Protein AF-A0A1I8B7V1-F1 (afdb_monomer_lite)

Secondary structure (DSSP, 8-state):
-GGG--HHHHHHHHHHHHHHHHHH-HHHHHHTT-TT--HHHHHH-HHHHHHHHHHHHHHHHHHHHHHHHHTTTS-HHHHTTSHHHHHHHHHHHHHHHHHHHHHHHHHHHTTT-PPPTT-------THHHHHHHHHHHHHHHHHHHHHHHHHHHHHHHHHHHHSTT--

Foldseek 3Di:
DLLPDDLVRLLVVLLVVLLVVCVVDVVVCVLQVNPPPDPVVLVVDPSSSVVSSVSSLLVSVVVVVVCVVQVVDDDVVVLCVDPNNVVVVVVSVVVSVVVVVVVSCCVVVVPPDDDPPPDDDPDPPCVVSVVVNVVSVVVVVVVVVVVVVVVVVVVVVVVVVVVVVPD

Structure (mmCIF, N/CA/C/O backbone):
data_AF-A0A1I8B7V1-F1
#
_entry.id   AF-A0A1I8B7V1-F1
#
loop_
_atom_site.group_PDB
_atom_site.id
_atom_site.type_symbol
_atom_site.label_atom_id
_atom_site.label_alt_id
_atom_site.label_comp_id
_atom_site.label_asym_id
_atom_site.label_entity_id
_atom_site.label_seq_id
_atom_site.pdbx_PDB_ins_code
_atom_site.Cartn_x
_atom_site.Cartn_y
_atom_site.Cartn_z
_atom_site.occupancy
_atom_site.B_iso_or_equiv
_atom_site.auth_seq_id
_atom_site.auth_comp_id
_atom_site.auth_asym_id
_atom_site.auth_atom_id
_atom_site.pdbx_PDB_model_num
ATOM 1 N N . MET A 1 1 ? 6.702 2.087 -15.687 1.00 66.00 1 MET A N 1
ATOM 2 C CA . MET A 1 1 ? 5.948 3.214 -15.087 1.00 66.00 1 MET A CA 1
ATOM 3 C C . MET A 1 1 ? 6.008 3.151 -13.566 1.00 66.00 1 MET A C 1
ATOM 5 O O . MET A 1 1 ? 6.362 4.161 -12.989 1.00 66.00 1 MET A O 1
ATOM 9 N N . TRP A 1 2 ? 5.816 1.978 -12.940 1.00 77.88 2 TRP A N 1
ATOM 10 C CA . TRP A 1 2 ? 6.023 1.777 -11.492 1.00 77.88 2 TRP A CA 1
ATOM 11 C C . TRP A 1 2 ? 7.391 2.259 -10.973 1.00 77.88 2 TRP A C 1
ATOM 13 O O . TRP A 1 2 ? 7.484 2.879 -9.923 1.00 77.88 2 TRP A O 1
ATOM 23 N N . GLU A 1 3 ? 8.470 2.034 -11.728 1.00 77.94 3 GLU A N 1
ATOM 24 C CA . GLU A 1 3 ? 9.833 2.461 -11.356 1.00 77.94 3 GLU A CA 1
ATOM 25 C C . GLU A 1 3 ? 9.983 3.975 -11.157 1.00 77.94 3 GLU A C 1
ATOM 27 O O . GLU A 1 3 ? 10.824 4.392 -10.367 1.00 77.94 3 GLU A O 1
ATOM 32 N N . LEU A 1 4 ? 9.143 4.773 -11.822 1.00 81.75 4 LEU A N 1
ATOM 33 C CA . LEU A 1 4 ? 9.160 6.236 -11.749 1.00 81.75 4 LEU A CA 1
ATOM 34 C C . LEU A 1 4 ? 8.253 6.791 -10.643 1.00 81.75 4 LEU A C 1
ATOM 36 O O . LEU A 1 4 ? 8.318 7.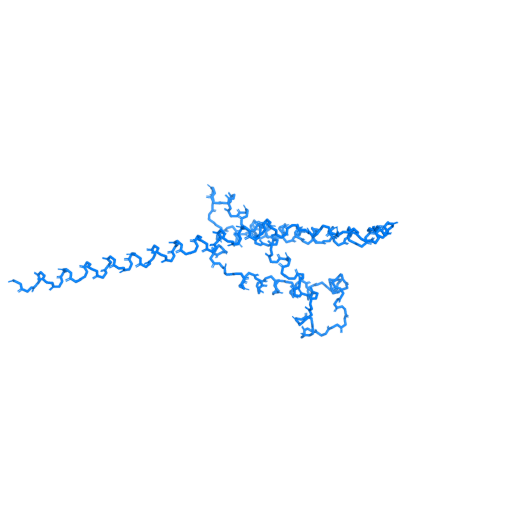985 -10.361 1.00 81.75 4 LEU A O 1
ATOM 40 N N . SER A 1 5 ? 7.406 5.951 -10.043 1.00 85.00 5 SER A N 1
ATOM 41 C CA . SER A 1 5 ? 6.495 6.361 -8.977 1.00 85.00 5 SER A CA 1
ATOM 42 C C . SER A 1 5 ? 7.266 6.687 -7.698 1.00 85.00 5 SER A C 1
ATOM 44 O O . SER A 1 5 ? 8.165 5.952 -7.286 1.00 85.00 5 SER A O 1
ATOM 46 N N . THR A 1 6 ? 6.895 7.798 -7.074 1.00 88.25 6 THR A N 1
ATOM 47 C CA . THR A 1 6 ? 7.399 8.247 -5.774 1.00 88.25 6 THR A CA 1
ATOM 48 C C . THR A 1 6 ? 6.871 7.376 -4.634 1.00 88.25 6 THR A C 1
ATOM 50 O O . THR A 1 6 ? 5.860 6.685 -4.769 1.00 88.25 6 THR A O 1
ATOM 53 N N . GLU A 1 7 ? 7.527 7.443 -3.473 1.00 85.38 7 GLU A N 1
ATOM 54 C CA . GLU A 1 7 ? 7.082 6.744 -2.259 1.00 85.38 7 GLU A CA 1
ATOM 55 C C . GLU A 1 7 ? 5.640 7.088 -1.877 1.00 85.38 7 GLU A C 1
ATOM 57 O O . GLU A 1 7 ? 4.847 6.207 -1.540 1.00 85.38 7 GLU A O 1
ATOM 62 N N . ASN A 1 8 ? 5.300 8.374 -1.969 1.00 88.75 8 ASN A N 1
ATOM 63 C CA . ASN A 1 8 ? 3.973 8.873 -1.639 1.00 88.75 8 ASN A CA 1
ATOM 64 C C . ASN A 1 8 ? 2.926 8.299 -2.595 1.00 88.75 8 ASN A C 1
ATOM 66 O O . ASN A 1 8 ? 1.909 7.790 -2.139 1.00 88.75 8 ASN A O 1
ATOM 70 N N . GLU A 1 9 ? 3.204 8.280 -3.901 1.00 90.06 9 GLU A N 1
ATOM 71 C CA . GLU A 1 9 ? 2.292 7.698 -4.893 1.00 90.06 9 GLU A CA 1
ATOM 72 C C . GLU A 1 9 ? 2.085 6.193 -4.674 1.00 90.06 9 GLU A C 1
ATOM 74 O O . GLU A 1 9 ? 0.962 5.699 -4.782 1.00 90.06 9 GLU A O 1
ATOM 79 N N . ILE A 1 10 ? 3.147 5.457 -4.333 1.00 88.69 10 ILE A N 1
ATOM 80 C CA . ILE A 1 10 ? 3.063 4.020 -4.034 1.00 88.69 10 ILE A CA 1
ATOM 81 C C . ILE A 1 10 ? 2.246 3.787 -2.756 1.00 88.69 10 ILE A C 1
ATOM 83 O O . ILE A 1 10 ? 1.386 2.905 -2.719 1.00 88.69 10 ILE A O 1
ATOM 87 N N . THR A 1 11 ? 2.478 4.594 -1.723 1.00 89.56 11 THR A N 1
ATOM 88 C CA . THR A 1 11 ? 1.763 4.508 -0.445 1.00 89.56 11 THR A CA 1
ATOM 89 C C . THR A 1 11 ? 0.285 4.858 -0.601 1.00 89.56 11 THR A C 1
ATOM 91 O O . THR A 1 11 ? -0.574 4.159 -0.062 1.00 89.56 11 THR A O 1
ATOM 94 N N . ASP A 1 12 ? -0.041 5.892 -1.373 1.00 92.25 12 ASP A N 1
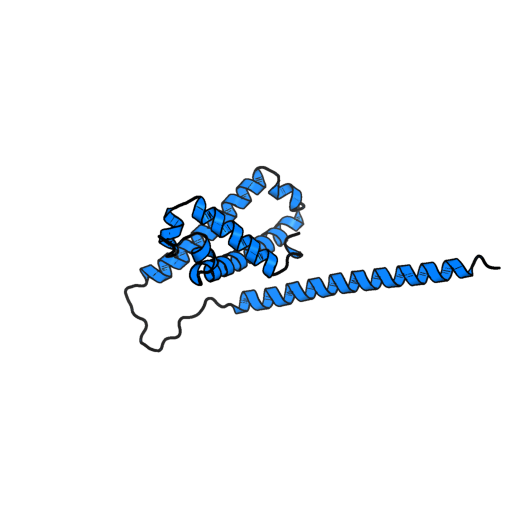ATOM 95 C CA . ASP A 1 12 ? -1.423 6.278 -1.658 1.00 92.25 12 ASP A CA 1
ATOM 96 C C . ASP A 1 12 ? -2.131 5.227 -2.519 1.00 92.25 12 ASP A C 1
ATOM 98 O O . ASP A 1 12 ? -3.283 4.875 -2.255 1.00 92.25 12 ASP A O 1
ATOM 102 N N . CYS A 1 13 ? -1.430 4.640 -3.493 1.00 91.88 13 CYS A N 1
ATOM 103 C CA . CYS A 1 13 ? -1.927 3.496 -4.254 1.00 91.88 13 CYS A CA 1
ATOM 104 C C . CYS A 1 13 ? -2.251 2.309 -3.332 1.00 91.88 13 CYS A C 1
ATOM 106 O O . CYS A 1 13 ? -3.349 1.752 -3.390 1.00 91.88 13 CYS A O 1
ATOM 108 N N . ALA A 1 14 ? -1.337 1.968 -2.421 1.00 91.31 14 ALA A N 1
ATOM 109 C CA . ALA A 1 14 ? -1.532 0.913 -1.435 1.00 91.31 14 ALA A CA 1
ATOM 110 C C . ALA A 1 14 ? -2.734 1.182 -0.517 1.00 91.31 14 ALA A C 1
ATOM 112 O O . ALA A 1 14 ? -3.544 0.280 -0.302 1.00 91.31 14 ALA A O 1
ATOM 113 N N . LYS A 1 15 ? -2.899 2.419 -0.031 1.00 93.56 15 LYS A N 1
ATOM 114 C CA . LYS A 1 15 ? -4.075 2.833 0.753 1.00 93.56 15 LYS A CA 1
ATOM 115 C C . LYS A 1 15 ? -5.368 2.657 -0.037 1.00 93.56 15 LYS A C 1
ATOM 117 O O . LYS A 1 15 ? -6.311 2.069 0.483 1.00 93.56 15 LYS A O 1
ATOM 122 N N . ASN A 1 16 ? -5.404 3.100 -1.293 1.00 93.19 16 ASN A N 1
ATOM 123 C CA . ASN A 1 16 ? -6.585 2.957 -2.146 1.00 93.19 16 ASN A CA 1
ATOM 124 C C . ASN A 1 16 ? -6.958 1.482 -2.348 1.00 93.19 16 ASN A C 1
ATOM 126 O O . ASN A 1 16 ? -8.119 1.109 -2.167 1.00 93.19 16 ASN A O 1
ATOM 130 N N . ILE A 1 17 ? -5.978 0.623 -2.650 1.00 89.81 17 ILE A N 1
ATOM 131 C CA . ILE A 1 17 ? -6.191 -0.826 -2.776 1.00 89.81 17 ILE A CA 1
ATOM 132 C C . ILE A 1 17 ? -6.718 -1.404 -1.460 1.00 89.81 17 ILE A C 1
ATOM 134 O O . ILE A 1 17 ? -7.707 -2.135 -1.464 1.00 89.81 17 ILE A O 1
ATOM 138 N N . MET A 1 18 ? -6.108 -1.045 -0.330 1.00 89.88 18 MET A N 1
ATOM 139 C CA . MET A 1 18 ? -6.525 -1.511 0.991 1.00 89.88 18 MET A CA 1
ATOM 140 C C . MET A 1 18 ? -7.965 -1.091 1.317 1.00 89.88 18 MET A C 1
ATOM 142 O O . MET A 1 18 ? -8.754 -1.907 1.790 1.00 89.88 18 MET A O 1
ATOM 146 N N . SER A 1 19 ? -8.351 0.149 1.007 1.00 92.44 19 SER A N 1
ATOM 147 C CA . SER A 1 19 ? -9.732 0.618 1.154 1.00 92.44 19 SER A CA 1
ATOM 148 C C . SER A 1 19 ? -10.708 -0.180 0.285 1.00 92.44 19 SER A C 1
ATOM 150 O O . SER A 1 19 ? -11.789 -0.539 0.751 1.00 92.44 19 SER A O 1
ATOM 152 N N . HIS A 1 20 ? -10.341 -0.507 -0.958 1.00 90.31 20 HIS A N 1
ATOM 153 C CA . HIS A 1 20 ? -11.159 -1.366 -1.819 1.00 90.31 20 HIS A CA 1
ATOM 154 C C . HIS A 1 20 ? -11.261 -2.805 -1.293 1.00 90.31 20 HIS A C 1
ATOM 156 O O . HIS A 1 20 ? -12.341 -3.398 -1.339 1.00 90.31 20 HIS A O 1
ATOM 162 N N . LEU A 1 21 ? -10.178 -3.364 -0.749 1.00 86.69 21 LEU A N 1
ATOM 163 C CA . LEU A 1 21 ? -10.174 -4.694 -0.132 1.00 86.69 21 LEU A CA 1
ATOM 164 C C . LEU A 1 21 ? -11.086 -4.752 1.097 1.00 86.69 21 LEU A C 1
ATOM 166 O O . LEU A 1 21 ? -11.856 -5.698 1.238 1.00 86.69 21 LEU A O 1
ATOM 170 N N . LEU A 1 22 ? -11.055 -3.721 1.944 1.00 88.56 22 LEU A N 1
ATOM 171 C CA . LEU A 1 22 ? -11.961 -3.613 3.087 1.00 88.56 22 LEU A CA 1
ATOM 172 C C . LEU A 1 22 ? -13.417 -3.581 2.613 1.00 88.56 22 LEU A C 1
ATOM 174 O O . LEU A 1 22 ? -14.216 -4.423 3.012 1.00 88.56 22 LEU A O 1
ATOM 178 N N . ARG A 1 23 ? -13.749 -2.683 1.678 1.00 89.62 23 ARG A N 1
ATOM 179 C CA . ARG A 1 23 ? -15.123 -2.536 1.167 1.00 89.62 23 ARG A CA 1
ATOM 180 C C . ARG A 1 23 ? -15.649 -3.768 0.429 1.00 89.62 23 ARG A C 1
ATOM 182 O O . ARG A 1 23 ? -16.854 -3.992 0.421 1.00 89.62 23 ARG A O 1
ATOM 189 N N . SER A 1 24 ? -14.773 -4.549 -0.201 1.00 86.19 24 SER A N 1
ATOM 190 C CA . SER A 1 24 ? -15.167 -5.774 -0.912 1.00 86.19 24 SER A CA 1
ATOM 191 C C . SER A 1 24 ? -15.320 -6.990 0.004 1.00 86.19 24 SER A C 1
ATOM 193 O O . SER A 1 24 ? -15.997 -7.943 -0.376 1.00 86.19 24 SER A O 1
ATOM 195 N N . ASN A 1 25 ? -14.740 -6.970 1.209 1.00 85.56 25 ASN A N 1
ATOM 196 C CA . ASN A 1 25 ? -14.846 -8.066 2.164 1.00 85.56 25 ASN A CA 1
ATOM 197 C C . ASN A 1 25 ? -14.988 -7.559 3.608 1.00 85.56 25 ASN A C 1
ATOM 199 O O . ASN A 1 25 ? -14.006 -7.224 4.271 1.00 85.56 25 ASN A O 1
ATOM 203 N N . ALA A 1 26 ? -16.216 -7.622 4.134 1.00 87.12 26 ALA A N 1
ATOM 204 C CA . ALA A 1 26 ? -16.548 -7.196 5.493 1.00 87.12 26 ALA A CA 1
ATOM 205 C C . ALA A 1 26 ? -15.701 -7.877 6.592 1.00 87.12 26 ALA A C 1
ATOM 207 O O . ALA A 1 26 ? -15.425 -7.265 7.623 1.00 87.12 26 ALA A O 1
ATOM 208 N N . GLN A 1 27 ? -15.231 -9.112 6.376 1.00 86.56 27 GLN A N 1
ATOM 209 C CA . GLN A 1 27 ? -14.394 -9.827 7.350 1.00 86.56 27 GLN A CA 1
ATOM 210 C C . GLN A 1 27 ? -13.020 -9.167 7.540 1.00 86.56 27 GLN A C 1
ATOM 212 O O . GLN A 1 27 ? -12.414 -9.288 8.605 1.00 86.56 27 GLN A O 1
ATOM 217 N N . MET A 1 28 ? -12.535 -8.423 6.541 1.00 84.38 28 MET A N 1
ATOM 218 C CA . MET A 1 28 ? -11.249 -7.727 6.625 1.00 84.38 28 MET A CA 1
ATOM 219 C C . MET A 1 28 ? -11.280 -6.609 7.673 1.00 84.38 28 MET A C 1
ATOM 221 O O . MET A 1 28 ? -10.271 -6.378 8.335 1.00 84.38 28 MET A O 1
ATOM 225 N N . TYR A 1 29 ? -12.433 -5.967 7.899 1.00 90.19 29 TYR A N 1
ATOM 226 C CA . TYR A 1 29 ? -12.569 -4.976 8.973 1.00 90.19 29 TYR A CA 1
ATOM 227 C C . TYR A 1 29 ? -12.319 -5.598 10.347 1.00 90.19 29 TYR A C 1
ATOM 229 O O . TYR A 1 29 ? -11.638 -4.999 11.170 1.00 90.19 29 TYR A O 1
ATOM 237 N N . GLN A 1 30 ? -12.821 -6.812 10.589 1.00 88.50 30 GLN A N 1
ATOM 238 C CA . GLN A 1 30 ? -12.570 -7.524 11.841 1.00 88.50 30 GLN A CA 1
ATOM 239 C C . GLN A 1 30 ? -11.092 -7.900 11.980 1.00 88.50 30 GLN A C 1
ATOM 241 O O . GLN A 1 30 ? -10.503 -7.719 13.040 1.00 88.50 30 GLN A O 1
ATOM 246 N N . PHE A 1 31 ? -10.482 -8.388 10.901 1.00 82.81 31 PHE A N 1
ATOM 247 C CA . PHE A 1 31 ? -9.089 -8.831 10.906 1.00 82.81 31 PHE A CA 1
ATOM 248 C C . PHE A 1 31 ? -8.102 -7.706 11.256 1.00 82.81 31 PHE A C 1
ATOM 250 O O . PHE A 1 31 ? -7.130 -7.926 11.979 1.00 82.81 31 PHE A O 1
ATOM 257 N N . PHE A 1 32 ? -8.367 -6.490 10.774 1.00 85.31 32 PHE A N 1
ATOM 258 C CA . PHE A 1 32 ? -7.536 -5.317 11.054 1.00 85.31 32 PHE A CA 1
ATOM 259 C C . PHE A 1 32 ? -7.980 -4.508 12.275 1.00 85.31 32 PHE A C 1
ATOM 261 O O . PHE A 1 32 ? -7.414 -3.442 12.500 1.00 85.31 32 PHE A O 1
ATOM 268 N N . ASP A 1 33 ? -8.949 -4.998 13.054 1.00 87.38 33 ASP A N 1
ATOM 269 C CA . ASP A 1 33 ? -9.500 -4.287 14.215 1.00 87.38 33 ASP A CA 1
ATOM 270 C C . ASP A 1 33 ? -10.046 -2.888 13.853 1.00 87.38 33 ASP A C 1
ATOM 272 O O . ASP A 1 33 ? -9.770 -1.874 14.488 1.00 87.38 33 ASP A O 1
ATOM 276 N N . LEU A 1 34 ? -10.790 -2.829 12.745 1.00 93.19 34 LEU A N 1
ATOM 277 C CA . LEU A 1 34 ? -11.410 -1.619 12.189 1.00 93.19 34 LEU A CA 1
ATOM 278 C C . LEU A 1 34 ? -12.945 -1.668 12.254 1.00 93.19 34 LEU A C 1
ATOM 280 O O . LEU A 1 34 ? -13.623 -0.823 11.667 1.00 93.19 34 LEU A O 1
ATOM 284 N N . LEU A 1 35 ? -13.512 -2.684 12.910 1.00 94.75 35 LEU A N 1
ATOM 285 C CA . LEU A 1 35 ? -14.956 -2.890 12.967 1.00 94.75 35 LEU A CA 1
ATOM 286 C C . LEU A 1 35 ? -15.639 -1.738 13.724 1.00 94.75 35 LEU A C 1
ATOM 288 O O . LEU A 1 35 ? -15.232 -1.378 14.824 1.00 94.75 35 LEU A O 1
ATOM 292 N N . GLY A 1 36 ? -16.703 -1.177 13.144 1.00 94.12 36 GLY A N 1
ATOM 293 C CA . GLY A 1 36 ? -17.485 -0.097 13.759 1.00 94.12 36 GLY A CA 1
ATOM 294 C C . GLY A 1 36 ? -16.901 1.309 13.588 1.00 94.12 36 GLY A C 1
ATOM 295 O O . GLY A 1 36 ? -17.558 2.278 13.962 1.00 94.12 36 GLY A O 1
ATOM 296 N N . LEU A 1 37 ? -15.713 1.444 12.991 1.00 95.75 37 LEU A N 1
ATOM 297 C CA . LEU A 1 37 ? -15.163 2.745 12.613 1.00 95.75 37 LEU A CA 1
ATOM 298 C C . LEU A 1 37 ? -15.826 3.263 11.331 1.00 95.75 37 LEU A C 1
ATOM 300 O O . LEU A 1 37 ? -16.142 2.493 10.424 1.00 95.75 37 LEU A O 1
ATOM 304 N N . SER A 1 38 ? -16.009 4.582 11.237 1.00 96.12 38 SER A N 1
ATOM 305 C CA . SER A 1 38 ? -16.453 5.208 9.989 1.00 96.12 38 SER A CA 1
ATOM 306 C C . SER A 1 38 ? -15.328 5.207 8.947 1.00 96.12 38 SER A C 1
ATOM 308 O O . SER A 1 38 ? -14.150 5.201 9.305 1.00 96.12 38 SER A O 1
ATOM 310 N N . ASP A 1 39 ? -15.662 5.300 7.656 1.00 93.44 39 ASP A N 1
ATOM 311 C CA . ASP A 1 39 ? -14.666 5.410 6.575 1.00 93.44 39 ASP A CA 1
ATOM 312 C C . ASP A 1 39 ? -13.640 6.528 6.836 1.00 93.44 39 ASP A C 1
ATOM 314 O O . ASP A 1 39 ? -12.445 6.354 6.596 1.00 93.44 39 ASP A O 1
ATOM 318 N N . ARG A 1 40 ? -14.090 7.667 7.381 1.00 95.69 40 ARG A N 1
ATOM 319 C CA . ARG A 1 40 ? -13.206 8.785 7.731 1.00 95.69 40 ARG A CA 1
ATOM 320 C C . ARG A 1 40 ? -12.243 8.409 8.856 1.00 95.69 40 ARG A C 1
ATOM 322 O O . ARG A 1 40 ? -11.055 8.703 8.760 1.00 95.69 40 ARG A O 1
ATOM 329 N N . ASP A 1 41 ? -12.744 7.765 9.906 1.00 97.12 41 ASP A N 1
ATOM 330 C CA . ASP A 1 41 ? -11.933 7.405 11.073 1.00 97.12 41 ASP A CA 1
ATOM 331 C C . ASP A 1 41 ? -10.946 6.278 10.742 1.00 97.12 41 ASP A C 1
ATOM 333 O O . ASP A 1 41 ? -9.823 6.273 11.243 1.00 97.12 41 ASP A O 1
ATOM 337 N N . ILE A 1 42 ? -11.308 5.373 9.827 1.00 95.44 42 ILE A N 1
ATOM 338 C CA . ILE A 1 42 ? -10.410 4.333 9.311 1.00 95.44 42 ILE A CA 1
ATOM 339 C C . ILE A 1 42 ? -9.200 4.955 8.616 1.00 95.44 42 ILE A C 1
ATOM 341 O O . ILE A 1 42 ? -8.072 4.578 8.932 1.00 95.44 42 ILE A O 1
ATOM 345 N N . LEU A 1 43 ? -9.409 5.927 7.720 1.00 93.00 43 LEU A N 1
ATOM 346 C CA . LEU A 1 43 ? -8.321 6.600 6.996 1.00 93.00 43 LEU A CA 1
ATOM 347 C C . LEU A 1 43 ? -7.355 7.339 7.936 1.00 93.00 43 LEU A C 1
ATOM 349 O O . LEU A 1 43 ? -6.159 7.439 7.654 1.00 93.00 43 LEU A O 1
ATOM 353 N N . LEU A 1 44 ? -7.863 7.829 9.068 1.00 94.56 44 LEU A N 1
ATOM 354 C CA . LEU A 1 44 ? -7.068 8.489 10.103 1.00 94.56 44 LEU A CA 1
ATOM 355 C C . LEU A 1 44 ? -6.445 7.503 11.102 1.00 94.56 44 LEU A C 1
ATOM 357 O O . LEU A 1 44 ? -5.545 7.878 11.853 1.00 94.56 44 LEU A O 1
ATOM 361 N N . SER A 1 45 ? -6.886 6.243 11.118 1.00 94.75 45 SER A N 1
ATOM 362 C CA . SER A 1 45 ? -6.415 5.263 12.093 1.00 94.75 45 SER A CA 1
ATOM 363 C C . SER A 1 45 ? -4.942 4.905 11.870 1.00 94.75 45 SER A C 1
ATOM 365 O O . SER A 1 45 ? -4.466 4.710 10.745 1.00 94.75 45 SER A O 1
ATOM 367 N N . SER A 1 46 ? -4.194 4.783 12.967 1.00 90.62 46 SER A N 1
ATOM 368 C CA . SER A 1 46 ? -2.788 4.369 12.923 1.00 90.62 46 SER A CA 1
ATOM 369 C C . SER A 1 46 ? -2.639 2.935 12.410 1.00 90.62 46 SER A C 1
ATOM 371 O O . SER A 1 46 ? -1.700 2.642 11.670 1.00 90.62 46 SER A O 1
ATOM 373 N N . THR A 1 47 ? -3.589 2.055 12.740 1.00 87.69 47 THR A N 1
ATOM 374 C CA . THR A 1 47 ? -3.616 0.669 12.266 1.00 87.69 47 THR A CA 1
ATOM 375 C C . THR A 1 47 ? -3.743 0.602 10.749 1.00 87.69 47 THR A C 1
ATOM 377 O O . THR A 1 47 ? -2.894 -0.021 10.113 1.00 87.69 47 THR A O 1
ATOM 380 N N . PHE A 1 48 ? -4.724 1.284 10.150 1.00 91.94 48 PHE A N 1
ATOM 381 C CA . PHE A 1 48 ? -4.887 1.297 8.694 1.00 91.94 48 PHE A CA 1
ATOM 382 C C . PHE A 1 48 ? -3.663 1.882 7.987 1.00 91.94 48 PHE A C 1
ATOM 384 O O . PHE A 1 48 ? -3.167 1.290 7.027 1.00 91.94 48 PHE A O 1
ATOM 391 N N . ASN A 1 49 ? -3.135 3.007 8.481 1.00 91.56 49 ASN A N 1
ATOM 392 C CA . ASN A 1 49 ? -1.966 3.650 7.883 1.00 91.56 49 ASN A CA 1
ATOM 393 C C . ASN A 1 49 ? -0.723 2.753 7.944 1.00 91.56 49 ASN A C 1
ATOM 395 O O . ASN A 1 49 ? -0.038 2.587 6.936 1.00 91.56 49 ASN A O 1
ATOM 399 N N . ARG A 1 50 ? -0.472 2.101 9.086 1.00 87.69 50 ARG A N 1
ATOM 400 C CA . ARG A 1 50 ? 0.636 1.149 9.242 1.00 87.69 50 ARG A CA 1
ATOM 401 C C . ARG A 1 50 ? 0.483 -0.060 8.321 1.00 87.69 50 ARG A C 1
ATOM 403 O O . ARG A 1 50 ? 1.450 -0.455 7.679 1.00 87.69 50 ARG A O 1
ATOM 410 N N . GLN A 1 51 ? -0.712 -0.648 8.241 1.00 87.12 51 GLN A N 1
ATOM 411 C CA . GLN A 1 51 ? -0.933 -1.813 7.378 1.00 87.12 51 GLN A CA 1
ATOM 412 C C . GLN A 1 51 ? -0.849 -1.454 5.895 1.00 87.12 51 GLN A C 1
ATOM 414 O O . GLN A 1 51 ? -0.265 -2.207 5.124 1.00 87.12 51 GLN A O 1
ATOM 419 N N . SER A 1 52 ? -1.345 -0.281 5.506 1.00 90.19 52 SER A N 1
ATOM 420 C CA . SER A 1 52 ? -1.222 0.209 4.131 1.00 90.19 52 SER A CA 1
ATOM 421 C C . SER A 1 52 ? 0.236 0.471 3.755 1.00 90.19 52 SER A C 1
ATOM 423 O O . SER A 1 52 ? 0.646 0.109 2.660 1.00 90.19 52 SER A O 1
ATOM 425 N N . ALA A 1 53 ? 1.045 1.022 4.666 1.00 87.19 53 ALA A N 1
ATOM 426 C CA . ALA A 1 53 ? 2.482 1.195 4.443 1.00 87.19 53 ALA A CA 1
ATOM 427 C C . ALA A 1 53 ? 3.210 -0.156 4.306 1.00 87.19 53 ALA A C 1
ATOM 429 O O . ALA A 1 53 ? 3.994 -0.350 3.380 1.00 87.19 53 ALA A O 1
ATOM 430 N N . ASN A 1 54 ? 2.900 -1.131 5.167 1.00 84.38 54 ASN A N 1
ATOM 431 C CA . ASN A 1 54 ? 3.436 -2.490 5.036 1.00 84.38 54 ASN A CA 1
ATOM 432 C C . ASN A 1 54 ? 3.045 -3.119 3.691 1.00 84.38 54 ASN A C 1
ATOM 434 O O . ASN A 1 54 ? 3.879 -3.725 3.019 1.00 84.38 54 ASN A O 1
ATOM 438 N N . PHE A 1 55 ? 1.787 -2.948 3.280 1.00 86.81 55 PHE A N 1
ATOM 439 C CA . PHE A 1 55 ? 1.294 -3.421 1.992 1.00 86.81 55 PHE A CA 1
ATOM 440 C C . PHE A 1 55 ? 2.024 -2.744 0.828 1.00 86.81 55 PHE A C 1
ATOM 442 O O . PHE A 1 55 ? 2.426 -3.431 -0.105 1.00 86.81 55 PHE A O 1
ATOM 449 N N . ALA A 1 56 ? 2.270 -1.434 0.911 1.00 88.25 56 ALA A N 1
ATOM 450 C CA . ALA A 1 56 ? 3.030 -0.668 -0.074 1.00 88.25 56 ALA A CA 1
ATOM 451 C C . ALA A 1 56 ? 4.440 -1.236 -0.276 1.00 88.25 56 ALA A C 1
ATOM 453 O O . ALA A 1 56 ? 4.859 -1.454 -1.410 1.00 88.25 56 ALA A O 1
ATOM 454 N N . ILE A 1 57 ? 5.140 -1.550 0.819 1.00 85.50 57 ILE A N 1
ATOM 455 C CA . ILE A 1 57 ? 6.483 -2.142 0.788 1.00 85.50 57 ILE A CA 1
ATOM 456 C C . ILE A 1 57 ? 6.469 -3.505 0.090 1.00 85.50 57 ILE A C 1
ATOM 458 O O . ILE A 1 57 ? 7.316 -3.782 -0.760 1.00 85.50 57 ILE A O 1
ATOM 462 N N . VAL A 1 58 ? 5.514 -4.370 0.440 1.00 83.44 58 VAL A N 1
ATOM 463 C CA . VAL A 1 58 ? 5.411 -5.702 -0.172 1.00 83.44 58 VAL A CA 1
ATOM 464 C C . VAL A 1 58 ? 5.035 -5.583 -1.648 1.00 83.44 58 VAL A C 1
ATOM 466 O O . VAL A 1 58 ? 5.640 -6.251 -2.483 1.00 83.44 58 VAL A O 1
ATOM 469 N N . LEU A 1 59 ? 4.081 -4.716 -1.982 1.00 84.69 59 LEU A N 1
ATOM 470 C CA . LEU A 1 59 ? 3.660 -4.462 -3.356 1.00 84.69 59 LEU A CA 1
ATOM 471 C C . LEU A 1 59 ? 4.834 -3.962 -4.205 1.00 84.69 59 LEU A C 1
ATOM 473 O O . LEU A 1 59 ? 5.078 -4.492 -5.288 1.00 84.69 59 LEU A O 1
ATOM 477 N N . ASP A 1 60 ? 5.604 -3.006 -3.688 1.00 85.25 60 ASP A N 1
ATOM 478 C CA . ASP A 1 60 ? 6.790 -2.488 -4.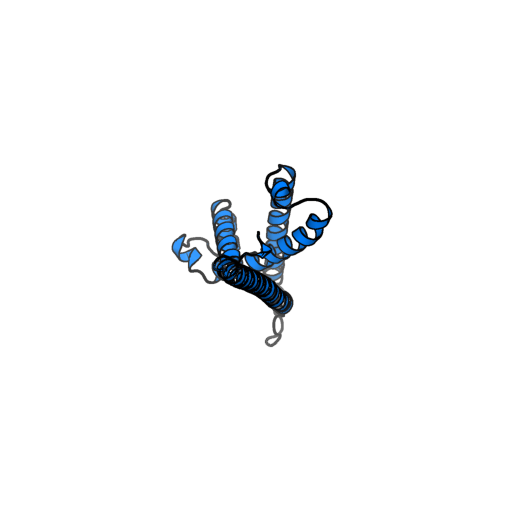360 1.00 85.25 60 ASP A CA 1
ATOM 479 C C . ASP A 1 60 ? 7.871 -3.557 -4.531 1.00 85.25 60 ASP A C 1
ATOM 481 O O . ASP A 1 60 ? 8.447 -3.697 -5.614 1.00 85.25 60 ASP A O 1
ATOM 485 N N . PHE A 1 61 ? 8.108 -4.369 -3.495 1.00 82.94 61 PHE A N 1
ATOM 486 C CA . PHE A 1 61 ? 9.022 -5.501 -3.576 1.00 82.94 61 PHE A CA 1
ATOM 487 C C . PHE A 1 61 ? 8.608 -6.455 -4.696 1.00 82.94 61 PHE A C 1
ATOM 489 O O . PHE A 1 61 ? 9.446 -6.807 -5.527 1.00 82.94 61 PHE A O 1
ATOM 496 N N . VAL A 1 62 ? 7.345 -6.879 -4.741 1.00 80.50 62 VAL A N 1
ATOM 497 C CA . VAL A 1 62 ? 6.907 -7.865 -5.731 1.00 80.50 62 VAL A CA 1
ATOM 498 C C . VAL A 1 62 ? 6.957 -7.282 -7.140 1.00 80.50 62 VAL A C 1
ATOM 500 O O . VAL A 1 62 ? 7.545 -7.907 -8.018 1.00 80.50 62 VAL A O 1
ATOM 503 N N . LEU A 1 63 ? 6.438 -6.071 -7.355 1.00 80.94 63 LEU A N 1
ATOM 504 C CA . LEU A 1 63 ? 6.438 -5.439 -8.677 1.00 80.94 63 LEU A CA 1
ATOM 505 C C . LEU A 1 63 ? 7.850 -5.168 -9.202 1.00 80.94 63 LEU A C 1
ATOM 507 O O . LEU A 1 63 ? 8.113 -5.377 -10.384 1.00 80.94 63 LEU A O 1
ATOM 511 N N . THR A 1 64 ? 8.780 -4.784 -8.326 1.00 79.56 64 THR A N 1
ATOM 512 C CA . THR A 1 64 ? 10.192 -4.622 -8.699 1.00 79.56 64 THR A CA 1
ATOM 513 C C . THR A 1 64 ? 10.807 -5.948 -9.148 1.00 79.56 64 THR A C 1
ATOM 515 O O . THR A 1 64 ? 11.514 -5.996 -10.150 1.00 79.56 64 THR A O 1
ATOM 518 N N . ASN A 1 65 ? 10.542 -7.042 -8.426 1.00 76.06 65 ASN A N 1
ATOM 519 C CA . ASN A 1 65 ? 11.084 -8.353 -8.791 1.00 76.06 65 ASN A CA 1
ATOM 520 C C . ASN A 1 65 ? 10.422 -8.919 -10.059 1.00 76.06 65 ASN A C 1
ATOM 522 O O . ASN A 1 65 ? 11.114 -9.501 -10.887 1.00 76.06 65 ASN A O 1
ATOM 526 N N . LEU A 1 66 ? 9.117 -8.703 -10.251 1.00 72.12 66 LEU A N 1
ATOM 527 C CA . LEU A 1 66 ? 8.413 -9.111 -11.469 1.00 72.12 66 LEU A CA 1
ATOM 528 C C . LEU A 1 66 ? 8.922 -8.365 -12.704 1.00 72.12 66 LEU A C 1
ATOM 530 O O . LEU A 1 66 ? 9.113 -8.987 -13.743 1.00 72.12 66 LEU A O 1
ATOM 534 N N . ASN A 1 67 ? 9.190 -7.060 -12.598 1.00 67.62 67 ASN A N 1
ATOM 535 C CA . ASN A 1 67 ? 9.762 -6.293 -13.707 1.00 67.62 67 ASN A CA 1
ATOM 536 C C . ASN A 1 67 ? 11.139 -6.820 -14.132 1.00 67.62 67 ASN A C 1
ATOM 538 O O . ASN A 1 67 ? 11.412 -6.891 -15.328 1.00 67.62 67 ASN A O 1
ATOM 542 N N . ASN A 1 68 ? 11.989 -7.208 -13.176 1.00 65.38 68 ASN A N 1
ATOM 543 C CA . ASN A 1 68 ? 13.324 -7.731 -13.479 1.00 65.38 68 ASN A CA 1
ATOM 544 C C . ASN A 1 68 ? 13.276 -9.052 -14.264 1.00 65.38 68 ASN A C 1
ATOM 546 O O . ASN A 1 68 ? 14.139 -9.287 -15.106 1.00 65.38 68 ASN A O 1
ATOM 550 N N . GLU A 1 69 ? 12.270 -9.893 -14.010 1.00 59.91 69 GLU A N 1
ATOM 551 C CA . GLU A 1 69 ? 12.060 -11.142 -14.751 1.00 59.91 69 GLU A CA 1
ATOM 552 C C . GLU A 1 69 ? 11.351 -10.896 -16.096 1.00 59.91 69 GLU A C 1
ATOM 554 O O . GLU A 1 69 ? 11.741 -11.460 -17.114 1.00 59.91 69 GLU A O 1
ATOM 559 N N . ALA A 1 70 ? 10.356 -10.000 -16.137 1.00 57.03 70 ALA A N 1
ATOM 560 C CA . ALA A 1 70 ? 9.559 -9.729 -17.337 1.00 57.03 70 ALA A CA 1
ATOM 561 C C . ALA A 1 70 ? 10.336 -8.997 -18.447 1.00 57.03 70 ALA A C 1
ATOM 563 O O . ALA A 1 70 ? 10.087 -9.235 -19.630 1.00 57.03 70 ALA A O 1
ATOM 564 N N . GLN A 1 71 ? 11.309 -8.144 -18.098 1.00 52.00 71 GLN A N 1
ATOM 565 C CA . GLN A 1 71 ? 12.114 -7.409 -19.085 1.00 52.00 71 GLN A CA 1
ATOM 566 C C . GLN A 1 71 ? 12.984 -8.298 -19.988 1.00 52.00 71 GLN A C 1
ATOM 568 O O . GLN A 1 71 ? 13.531 -7.789 -20.966 1.00 52.00 71 GLN A O 1
ATOM 573 N N . LYS A 1 72 ? 13.116 -9.602 -19.705 1.00 55.03 72 LYS A N 1
ATOM 574 C CA . LYS A 1 72 ? 13.849 -10.510 -20.594 1.00 55.03 72 LYS A CA 1
ATOM 575 C C . LYS A 1 72 ? 13.093 -10.864 -21.872 1.00 55.03 72 LYS A C 1
ATOM 577 O O . LYS A 1 72 ? 13.766 -11.053 -22.877 1.00 55.03 72 LYS A O 1
ATOM 582 N N . ASP A 1 73 ? 11.755 -10.875 -21.864 1.00 54.38 73 ASP A N 1
ATOM 583 C CA . ASP A 1 73 ? 10.987 -11.415 -22.998 1.00 54.38 73 ASP A CA 1
ATOM 584 C C . ASP A 1 73 ? 9.761 -10.588 -23.444 1.00 54.38 73 ASP A C 1
ATOM 586 O O . ASP A 1 73 ? 9.341 -10.771 -24.582 1.00 54.38 73 ASP A O 1
ATOM 590 N N . ASN A 1 74 ? 9.184 -9.670 -22.640 1.00 50.22 74 ASN A N 1
ATOM 591 C CA . ASN A 1 74 ? 8.044 -8.833 -23.085 1.00 50.22 74 ASN A CA 1
ATOM 592 C C . ASN A 1 74 ? 7.812 -7.543 -22.254 1.00 50.22 74 ASN A C 1
ATOM 594 O O . ASN A 1 74 ? 7.999 -7.538 -21.035 1.00 50.22 74 ASN A O 1
ATOM 598 N N . PRO A 1 75 ? 7.337 -6.433 -22.861 1.00 52.38 75 PRO A N 1
ATOM 599 C CA . PRO A 1 75 ? 7.092 -5.181 -22.146 1.00 52.38 75 PRO A CA 1
ATOM 600 C C . PRO A 1 75 ? 5.874 -5.258 -21.187 1.00 52.38 75 PRO A C 1
ATOM 602 O O . PRO A 1 75 ? 4.788 -5.682 -21.588 1.00 52.38 75 PRO A O 1
ATOM 605 N N . PRO A 1 76 ? 5.976 -4.735 -19.944 1.00 54.94 76 PRO A N 1
ATOM 606 C CA . PRO A 1 76 ? 4.948 -4.882 -18.900 1.00 54.94 76 PRO A CA 1
ATOM 607 C C . PRO A 1 76 ? 3.551 -4.344 -19.245 1.00 54.94 76 PRO A C 1
ATOM 609 O O . PRO A 1 76 ? 2.561 -4.780 -18.662 1.00 54.94 76 PRO A O 1
ATOM 612 N N . LYS A 1 77 ? 3.446 -3.374 -20.166 1.00 53.97 77 LYS A N 1
ATOM 613 C CA . LYS A 1 77 ? 2.155 -2.764 -20.537 1.00 53.97 77 LYS A CA 1
ATOM 614 C C . LYS A 1 77 ? 1.195 -3.764 -21.177 1.00 53.97 77 LYS A C 1
ATOM 616 O O . LYS A 1 77 ? -0.005 -3.643 -20.966 1.00 53.97 77 LYS A O 1
ATOM 621 N N . GLU A 1 78 ? 1.717 -4.722 -21.932 1.00 53.91 78 GLU A N 1
ATOM 622 C CA . GLU A 1 78 ? 0.896 -5.712 -22.633 1.00 53.91 78 GLU A CA 1
ATOM 623 C C . GLU A 1 78 ? 0.495 -6.857 -21.705 1.00 53.91 78 GLU A C 1
ATOM 625 O O . GLU A 1 78 ? -0.626 -7.353 -21.786 1.00 53.91 78 GLU A O 1
ATOM 630 N N . VAL A 1 79 ? 1.367 -7.192 -20.748 1.00 57.78 79 VAL A N 1
ATOM 631 C CA . VAL A 1 79 ? 1.109 -8.223 -19.739 1.00 57.78 79 VAL A CA 1
ATOM 632 C C . VAL A 1 79 ? -0.094 -7.830 -18.883 1.00 57.78 79 VAL A C 1
ATOM 634 O O . VAL A 1 79 ? -1.058 -8.571 -18.816 1.00 57.78 79 VAL A O 1
ATOM 637 N N . PHE A 1 80 ? -0.138 -6.633 -18.296 1.00 56.66 80 PHE A N 1
ATOM 638 C CA . PHE A 1 80 ? -1.245 -6.276 -17.389 1.00 56.66 80 PHE A CA 1
ATOM 639 C C . PHE A 1 80 ? -2.578 -5.926 -18.074 1.00 56.66 80 PHE A C 1
ATOM 641 O O . PHE A 1 80 ? -3.573 -5.716 -17.382 1.00 56.66 80 PHE A O 1
ATOM 648 N N . GLN A 1 81 ? -2.615 -5.842 -19.406 1.00 64.62 81 GLN A N 1
ATOM 649 C CA . GLN A 1 81 ? -3.849 -5.600 -20.166 1.00 64.62 81 GLN A CA 1
ATOM 650 C C . GLN A 1 81 ? -4.426 -6.872 -20.793 1.00 64.62 81 GLN A C 1
ATOM 652 O O . GLN A 1 81 ? -5.585 -6.870 -21.210 1.00 64.62 81 GLN A O 1
ATOM 657 N N . ASN A 1 82 ? -3.647 -7.953 -20.855 1.00 66.44 82 ASN A N 1
ATOM 658 C CA . ASN A 1 82 ? -4.117 -9.238 -21.345 1.00 66.44 82 ASN A CA 1
ATOM 659 C C . ASN A 1 82 ? -4.712 -10.084 -20.196 1.00 66.44 82 ASN A C 1
ATOM 661 O O . ASN A 1 82 ? -4.508 -9.811 -19.009 1.00 66.44 82 ASN A O 1
ATOM 665 N N . ALA A 1 83 ? -5.501 -11.106 -20.544 1.00 71.81 83 ALA A N 1
ATOM 666 C CA . ALA A 1 83 ? -6.149 -11.972 -19.553 1.00 71.81 83 ALA A CA 1
ATOM 667 C C . ALA A 1 83 ? -5.129 -12.677 -18.635 1.00 71.81 83 ALA 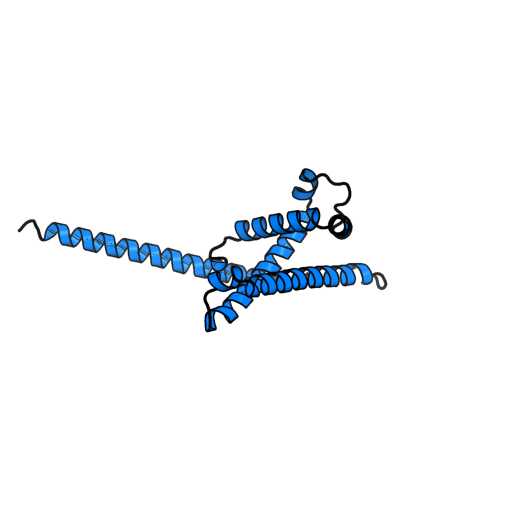A C 1
ATOM 669 O O . ALA A 1 83 ? -5.386 -12.854 -17.445 1.00 71.81 83 ALA A O 1
ATOM 670 N N . GLU A 1 84 ? -3.952 -13.008 -19.168 1.00 69.25 84 GLU A N 1
ATOM 671 C CA . GLU A 1 84 ? -2.883 -13.696 -18.442 1.00 69.25 84 GLU A CA 1
ATOM 672 C C . GLU A 1 84 ? -2.267 -12.824 -17.341 1.00 69.25 84 GLU A C 1
ATOM 674 O O . GLU A 1 84 ? -2.087 -13.291 -16.216 1.00 69.25 84 GLU A O 1
ATOM 679 N N . GLY A 1 85 ? -1.994 -11.542 -17.593 1.00 67.50 85 GLY A N 1
ATOM 680 C CA . GLY A 1 85 ? -1.476 -10.657 -16.553 1.00 67.50 85 GLY A CA 1
ATOM 681 C C . GLY A 1 85 ? -2.539 -10.215 -15.559 1.00 67.50 85 GLY A C 1
ATOM 682 O O . GLY A 1 85 ? -2.195 -9.908 -14.419 1.00 67.50 85 GLY A O 1
ATOM 683 N N . HIS A 1 86 ? -3.824 -10.264 -15.920 1.00 68.19 86 HIS A N 1
ATOM 684 C CA . HIS A 1 86 ? -4.894 -10.128 -14.935 1.00 68.19 86 HIS A CA 1
ATOM 685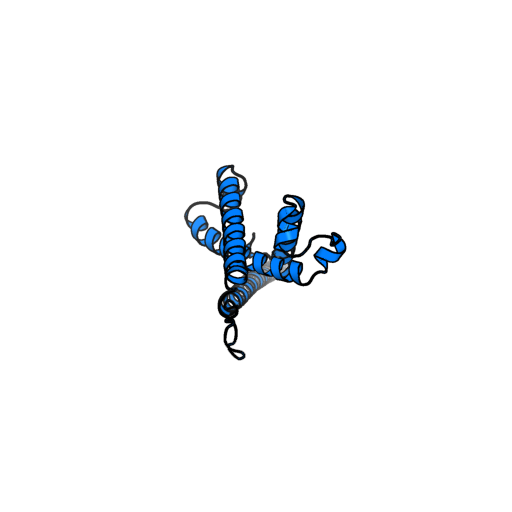 C C . HIS A 1 86 ? -4.908 -11.314 -13.951 1.00 68.19 86 HIS A C 1
ATOM 687 O O . HIS A 1 86 ? -5.090 -11.121 -12.746 1.00 68.19 86 HIS A O 1
ATOM 693 N N . ASP A 1 87 ? -4.658 -12.537 -14.422 1.00 71.12 87 ASP A N 1
ATOM 694 C CA . ASP A 1 87 ? -4.529 -13.702 -13.542 1.00 71.12 87 ASP A CA 1
ATOM 695 C C . ASP A 1 87 ? -3.224 -13.684 -12.734 1.00 71.12 87 ASP A C 1
ATOM 697 O O . ASP A 1 87 ? -3.249 -13.974 -11.536 1.00 71.12 87 ASP A O 1
ATOM 701 N N . LEU A 1 88 ? -2.114 -13.223 -13.318 1.00 69.81 88 LEU A N 1
ATOM 702 C CA . LEU A 1 88 ? -0.870 -12.983 -12.581 1.00 69.81 88 LEU A CA 1
ATOM 703 C C . LEU A 1 88 ? -1.065 -11.942 -11.465 1.00 69.81 88 LEU A C 1
ATOM 705 O O . LEU A 1 88 ? -0.599 -12.138 -10.342 1.00 69.81 88 LEU A O 1
ATOM 709 N N . TRP A 1 89 ? -1.810 -10.867 -11.740 1.00 70.31 89 TRP A N 1
ATOM 710 C CA . TRP A 1 89 ? -2.172 -9.854 -10.749 1.00 70.31 89 TRP A CA 1
ATOM 711 C C . TRP A 1 89 ? -3.009 -10.443 -9.608 1.00 70.31 89 TRP A C 1
ATOM 713 O O . TRP A 1 89 ? -2.708 -10.202 -8.438 1.00 70.31 89 TRP A O 1
ATOM 723 N N . LYS A 1 90 ? -4.012 -11.279 -9.912 1.00 71.88 90 LYS A N 1
ATOM 724 C CA . LYS A 1 90 ? -4.783 -11.995 -8.879 1.00 71.88 90 LYS A CA 1
ATOM 725 C C . LYS A 1 90 ? -3.895 -12.896 -8.027 1.00 71.88 90 LYS A C 1
ATOM 727 O O . LYS A 1 90 ? -4.033 -12.890 -6.807 1.00 71.88 90 LYS A O 1
ATOM 732 N N . ILE A 1 91 ? -2.993 -13.662 -8.647 1.00 74.50 91 ILE A N 1
ATOM 733 C CA . ILE A 1 91 ? -2.053 -14.540 -7.934 1.00 74.50 91 ILE A CA 1
ATOM 734 C C . ILE A 1 91 ? -1.164 -13.709 -7.009 1.00 74.50 91 ILE A C 1
ATOM 736 O O . ILE A 1 91 ? -0.993 -14.067 -5.845 1.00 74.50 91 ILE A O 1
ATOM 740 N N . MET A 1 92 ? -0.658 -12.573 -7.491 1.00 75.94 92 MET A N 1
ATOM 741 C CA . MET A 1 92 ? 0.164 -11.665 -6.701 1.00 75.94 92 MET A CA 1
ATOM 742 C C . MET A 1 92 ? -0.598 -11.107 -5.495 1.00 75.94 92 MET A C 1
ATOM 744 O O . MET A 1 92 ? -0.109 -11.185 -4.370 1.00 75.94 92 MET A O 1
ATOM 748 N N . ILE A 1 93 ? -1.808 -10.586 -5.699 1.00 73.81 93 ILE A N 1
ATOM 749 C CA . ILE A 1 93 ? -2.635 -10.053 -4.611 1.00 73.81 93 ILE A CA 1
ATOM 750 C C . ILE A 1 93 ? -2.985 -11.154 -3.604 1.00 73.81 93 ILE A C 1
ATOM 752 O O . ILE A 1 93 ? -2.840 -10.943 -2.399 1.00 73.81 93 ILE A O 1
ATOM 756 N N . ASN A 1 94 ? -3.357 -12.348 -4.072 1.00 73.56 94 ASN A N 1
ATOM 757 C CA . ASN A 1 94 ? -3.613 -13.493 -3.199 1.00 73.56 94 ASN A CA 1
ATOM 758 C C . ASN A 1 94 ? -2.369 -13.888 -2.398 1.00 73.56 94 ASN A C 1
ATOM 760 O O . ASN A 1 94 ? -2.480 -14.139 -1.200 1.00 73.56 94 ASN A O 1
ATOM 764 N N . PHE A 1 95 ? -1.186 -13.900 -3.017 1.00 76.00 95 PHE A N 1
ATOM 765 C CA . PHE A 1 95 ? 0.069 -14.166 -2.318 1.00 76.00 95 PHE A CA 1
ATOM 766 C C . PHE A 1 95 ? 0.305 -13.149 -1.197 1.00 76.00 95 PHE A C 1
ATOM 768 O O . PHE A 1 95 ? 0.582 -13.547 -0.067 1.00 76.00 95 PHE A O 1
ATOM 775 N N . ILE A 1 96 ? 0.132 -11.852 -1.470 1.00 73.12 96 ILE A N 1
ATOM 776 C CA . ILE A 1 96 ? 0.311 -10.798 -0.461 1.00 73.12 96 ILE A CA 1
ATOM 777 C C . ILE A 1 96 ? -0.692 -10.969 0.688 1.00 73.12 96 ILE A C 1
ATOM 779 O O . ILE A 1 96 ? -0.296 -10.932 1.853 1.00 73.12 96 ILE A O 1
ATOM 783 N N . ILE A 1 97 ? -1.968 -11.220 0.382 1.00 72.12 97 ILE A N 1
ATOM 784 C CA . ILE A 1 97 ? -3.011 -11.452 1.393 1.00 72.12 97 ILE A CA 1
ATOM 785 C C . ILE A 1 97 ? -2.674 -12.676 2.256 1.00 72.12 97 ILE A C 1
ATOM 787 O O . ILE A 1 97 ? -2.763 -12.599 3.481 1.00 72.12 97 ILE A O 1
ATOM 791 N N . ILE A 1 98 ? -2.238 -13.785 1.647 1.00 75.38 98 ILE A N 1
ATOM 792 C CA . ILE A 1 98 ? -1.823 -14.995 2.371 1.00 75.38 98 ILE A CA 1
ATOM 793 C C . ILE A 1 98 ? -0.631 -14.695 3.285 1.00 75.38 98 ILE A C 1
ATOM 795 O O . ILE A 1 98 ? -0.652 -15.094 4.446 1.00 75.38 98 ILE A O 1
ATOM 799 N N . GLN A 1 99 ? 0.385 -13.965 2.813 1.00 70.56 99 GLN A N 1
ATOM 800 C CA . GLN A 1 99 ? 1.539 -13.599 3.643 1.00 70.56 99 GLN A CA 1
ATOM 801 C C . GLN A 1 99 ? 1.142 -12.700 4.819 1.00 70.56 99 GLN A C 1
ATOM 803 O O . GLN A 1 99 ? 1.598 -12.929 5.940 1.00 70.56 99 GLN A O 1
ATOM 808 N N . MET A 1 100 ? 0.250 -11.727 4.603 1.00 70.19 100 MET A N 1
ATOM 809 C CA . MET A 1 100 ? -0.282 -10.903 5.693 1.00 70.19 100 MET A CA 1
ATOM 810 C C . MET A 1 100 ? -1.066 -11.743 6.705 1.00 70.19 100 MET A C 1
ATOM 812 O O . MET A 1 100 ? -0.889 -11.574 7.912 1.00 70.19 100 MET A O 1
ATOM 816 N N . ARG A 1 101 ? -1.882 -12.691 6.228 1.00 69.75 101 ARG A N 1
ATOM 817 C CA . ARG A 1 101 ? -2.639 -13.606 7.085 1.00 69.75 101 ARG A CA 1
ATOM 818 C C . ARG A 1 101 ? -1.728 -14.505 7.916 1.00 69.75 101 ARG A C 1
ATOM 820 O O . ARG A 1 101 ? -1.888 -14.562 9.129 1.00 69.75 101 ARG A O 1
ATOM 827 N N . LEU A 1 102 ? -0.748 -15.152 7.289 1.00 70.38 102 LEU A N 1
ATOM 828 C CA . LEU A 1 102 ? 0.224 -16.006 7.978 1.00 70.38 102 LEU A CA 1
ATOM 829 C C . LEU A 1 102 ? 1.058 -15.215 8.994 1.00 70.38 102 LEU A C 1
ATOM 831 O O . LEU A 1 102 ? 1.344 -15.714 10.082 1.00 70.38 102 LEU A O 1
ATOM 835 N N . GLY A 1 103 ? 1.438 -13.978 8.662 1.00 67.25 103 GLY A N 1
ATOM 836 C CA . GLY A 1 103 ? 2.132 -13.081 9.586 1.00 67.25 103 GLY A CA 1
ATOM 837 C C . GLY A 1 103 ? 1.291 -12.758 10.822 1.00 67.25 103 GLY A C 1
ATOM 838 O O . GLY A 1 103 ? 1.789 -12.828 11.945 1.00 67.25 103 GLY A O 1
ATOM 839 N N . TYR A 1 104 ? 0.005 -12.473 10.626 1.00 65.38 104 TYR A N 1
ATOM 840 C CA . TYR A 1 104 ? -0.936 -12.209 11.712 1.00 65.38 104 TYR A CA 1
ATOM 841 C C . TYR A 1 104 ? -1.218 -13.448 12.567 1.00 65.38 104 TYR A C 1
ATOM 843 O O . TYR A 1 104 ? -1.162 -13.370 13.789 1.00 65.38 104 TYR A O 1
ATOM 851 N N . GLU A 1 105 ? -1.471 -14.603 11.948 1.00 70.00 105 GLU A N 1
ATOM 852 C CA . GLU A 1 105 ? -1.695 -15.865 12.661 1.00 70.00 105 GLU A CA 1
ATOM 853 C C . GLU A 1 105 ? -0.472 -16.258 13.496 1.00 70.00 105 GLU A C 1
ATOM 855 O O . GLU A 1 105 ? -0.636 -16.743 14.609 1.00 70.00 105 GLU A O 1
ATOM 860 N N . ARG A 1 106 ? 0.759 -15.985 13.039 1.00 69.19 106 ARG A N 1
ATOM 861 C CA . ARG A 1 106 ? 1.960 -16.162 13.878 1.00 69.19 106 ARG A CA 1
ATOM 862 C C . ARG A 1 106 ? 2.019 -15.179 15.045 1.00 69.19 106 ARG A C 1
ATOM 864 O O . ARG A 1 106 ? 2.440 -15.567 16.130 1.00 69.19 106 ARG A O 1
ATOM 871 N N . ALA A 1 107 ? 1.616 -13.929 14.831 1.00 63.41 107 ALA A N 1
ATOM 872 C CA . ALA A 1 107 ? 1.603 -12.913 15.880 1.00 63.41 107 ALA A CA 1
ATOM 873 C C . ALA A 1 107 ? 0.530 -13.189 16.953 1.00 63.41 107 ALA A C 1
ATOM 875 O O . ALA A 1 107 ? 0.778 -12.952 18.130 1.00 63.41 107 ALA A O 1
ATOM 876 N N . MET A 1 108 ? -0.631 -13.721 16.558 1.00 62.31 108 MET A N 1
ATOM 877 C CA . MET A 1 108 ? -1.766 -14.014 17.448 1.00 62.31 108 MET A CA 1
ATOM 878 C C . MET A 1 108 ? -1.745 -15.439 18.020 1.00 62.31 108 MET A C 1
ATOM 880 O O . MET A 1 108 ? -2.048 -15.652 19.189 1.00 62.31 108 MET A O 1
ATOM 884 N N . GLY A 1 109 ? -1.365 -16.429 17.212 1.00 52.16 109 GLY A N 1
ATOM 885 C CA . GLY A 1 109 ? -1.268 -17.844 17.587 1.00 52.16 109 GLY A CA 1
ATOM 886 C C . GLY A 1 109 ? -0.024 -18.189 18.411 1.00 52.16 109 GLY A C 1
ATOM 887 O O . GLY A 1 109 ? 0.071 -19.291 18.942 1.00 52.16 109 GLY A O 1
ATOM 888 N N . GLY A 1 110 ? 0.909 -17.244 18.574 1.00 51.44 110 GLY A N 1
ATOM 889 C CA . GLY A 1 110 ? 2.028 -17.322 19.518 1.00 51.44 110 GLY A CA 1
ATOM 890 C C . GLY A 1 110 ? 1.644 -17.077 20.987 1.00 51.44 110 GLY A C 1
ATOM 891 O O . GLY A 1 110 ? 2.527 -16.939 21.833 1.00 51.44 110 GLY A O 1
ATOM 892 N N . GLY A 1 111 ? 0.349 -17.017 21.313 1.00 48.75 111 GLY A N 1
ATOM 893 C CA . GLY A 1 111 ? -0.161 -16.971 22.684 1.00 48.75 111 GLY A CA 1
ATOM 894 C C . GLY A 1 111 ? 0.042 -18.297 23.424 1.00 48.75 111 GLY A C 1
ATOM 895 O O . GLY A 1 111 ? -0.888 -19.082 23.570 1.00 48.75 111 GLY A O 1
ATOM 896 N N . GLY A 1 112 ? 1.264 -18.548 23.896 1.00 46.56 112 GLY A N 1
ATOM 897 C CA . GLY A 1 112 ? 1.576 -19.691 24.763 1.00 46.56 112 GLY A CA 1
ATOM 898 C C . GLY A 1 112 ? 2.914 -19.603 25.496 1.00 46.56 112 GLY A C 1
ATOM 899 O O . GLY A 1 112 ? 3.075 -20.204 26.553 1.00 46.56 112 GLY A O 1
ATOM 900 N N . GLN A 1 113 ? 3.860 -18.804 25.003 1.00 47.62 113 GLN A N 1
ATOM 901 C CA . GLN A 1 113 ? 5.050 -18.434 25.764 1.00 47.62 113 GLN A CA 1
ATOM 902 C C . GLN A 1 113 ? 5.215 -16.928 25.677 1.00 47.62 113 GLN A C 1
ATOM 904 O O . GLN A 1 113 ? 5.682 -16.403 24.671 1.00 47.62 113 GLN A O 1
ATOM 909 N N . ASN A 1 114 ? 4.813 -16.234 26.743 1.00 49.22 114 ASN A N 1
ATOM 910 C CA . ASN A 1 114 ? 5.267 -14.871 26.968 1.00 49.22 114 ASN A CA 1
ATOM 911 C C . ASN A 1 114 ? 6.802 -14.890 26.871 1.00 49.22 114 ASN A C 1
ATOM 913 O O . ASN A 1 114 ? 7.428 -15.589 27.676 1.00 49.22 114 ASN A O 1
ATOM 917 N N . PRO A 1 115 ? 7.426 -14.190 25.906 1.00 53.94 115 PRO A N 1
ATOM 918 C CA . PRO A 1 115 ? 8.862 -13.999 25.960 1.00 53.94 115 PRO A CA 1
ATOM 919 C C . PRO A 1 115 ? 9.174 -13.299 27.291 1.00 53.94 115 PRO A C 1
ATOM 921 O O . PRO A 1 115 ? 8.403 -12.428 27.712 1.00 53.94 115 PRO A O 1
ATOM 924 N N . PRO A 1 116 ? 10.247 -13.692 27.995 1.00 56.03 116 PRO A N 1
ATOM 925 C CA . PRO A 1 116 ? 10.584 -13.092 29.274 1.00 56.03 116 PRO A CA 1
ATOM 926 C C . PRO A 1 116 ? 10.647 -11.561 29.135 1.00 56.03 116 PRO A C 1
ATOM 928 O O . PRO A 1 116 ? 11.105 -11.053 28.098 1.00 56.03 116 PRO A O 1
ATOM 931 N N . PRO A 1 117 ? 10.158 -10.816 30.144 1.00 45.97 117 PRO A N 1
ATOM 932 C CA . PRO A 1 117 ? 10.184 -9.361 30.120 1.00 45.97 117 PRO A CA 1
ATOM 933 C C . PRO A 1 117 ? 11.630 -8.901 29.905 1.00 45.97 117 PRO A C 1
ATOM 935 O O . PRO A 1 117 ? 12.507 -9.200 30.710 1.00 45.97 117 PRO A O 1
ATOM 938 N N . GLY A 1 118 ? 11.881 -8.229 28.778 1.00 54.53 118 GLY A N 1
ATOM 939 C CA . GLY A 1 118 ? 13.217 -7.775 28.376 1.00 54.53 118 GLY A CA 1
ATOM 940 C C . GLY A 1 118 ? 13.732 -8.328 27.046 1.00 54.53 118 GLY A C 1
ATOM 941 O O . GLY A 1 118 ? 14.792 -7.896 26.603 1.00 54.53 118 GLY A O 1
ATOM 942 N N . THR A 1 119 ? 13.007 -9.231 26.375 1.00 52.06 119 THR A N 1
ATOM 943 C CA . THR A 1 119 ? 13.418 -9.708 25.042 1.00 52.06 119 THR A CA 1
ATOM 944 C C . THR A 1 119 ? 12.904 -8.755 23.952 1.00 52.06 119 THR A C 1
ATOM 946 O O . THR A 1 119 ? 11.689 -8.678 23.755 1.00 52.06 119 THR A O 1
ATOM 949 N N . PRO A 1 120 ? 13.769 -8.008 23.237 1.00 44.22 120 PRO A N 1
ATOM 950 C CA . PRO A 1 120 ? 13.326 -7.169 22.131 1.00 44.22 120 PRO A CA 1
ATOM 951 C C . PRO A 1 120 ? 12.753 -8.054 21.021 1.00 44.22 120 PRO A C 1
ATOM 953 O O . PRO A 1 120 ? 13.427 -8.952 20.514 1.00 44.22 120 PRO A O 1
ATOM 956 N N . ILE A 1 121 ? 11.498 -7.801 20.647 1.00 48.00 121 ILE A N 1
ATOM 957 C CA . ILE A 1 121 ? 10.868 -8.437 19.489 1.00 48.00 121 ILE A CA 1
ATOM 958 C C . ILE A 1 121 ? 11.702 -8.049 18.260 1.00 48.00 121 ILE A C 1
ATOM 960 O O . ILE A 1 121 ? 11.894 -6.852 18.027 1.00 48.00 121 ILE A O 1
ATOM 964 N N . PRO A 1 122 ? 12.219 -9.006 17.468 1.00 41.47 122 PRO A N 1
ATOM 965 C CA . PRO A 1 122 ? 12.903 -8.669 16.235 1.00 41.47 122 PRO A CA 1
ATOM 966 C C . PRO A 1 122 ? 11.871 -8.077 15.275 1.00 41.47 122 PRO A C 1
ATOM 968 O O . PRO A 1 122 ? 11.084 -8.803 14.666 1.00 41.47 122 PRO A O 1
ATOM 971 N N . SER A 1 123 ? 11.861 -6.748 15.151 1.00 43.69 123 SER A N 1
ATOM 972 C CA . SER A 1 123 ? 11.161 -6.069 14.065 1.00 43.69 123 SER A CA 1
ATOM 973 C C . SER A 1 123 ? 11.574 -6.727 12.747 1.00 43.69 123 SER A C 1
ATOM 975 O O . SER A 1 123 ? 12.776 -6.958 12.547 1.00 43.69 123 SER A O 1
ATOM 977 N N . PRO A 1 124 ? 10.626 -7.026 11.837 1.00 44.47 124 PRO A N 1
ATOM 978 C CA . PRO A 1 124 ? 10.965 -7.418 10.477 1.00 44.47 124 PRO A CA 1
ATOM 979 C C . PRO A 1 124 ? 11.959 -6.381 9.965 1.00 44.47 124 PRO A C 1
ATOM 981 O O . PRO A 1 124 ? 11.670 -5.187 10.007 1.00 44.47 124 PRO A O 1
ATOM 984 N N . ARG A 1 125 ? 13.179 -6.816 9.632 1.00 41.25 125 ARG A N 1
ATOM 985 C CA . ARG A 1 125 ? 14.305 -5.917 9.361 1.00 41.25 125 ARG A CA 1
ATOM 986 C C . ARG A 1 125 ? 13.936 -4.937 8.240 1.00 41.25 125 ARG A C 1
ATOM 988 O O . ARG A 1 125 ? 14.075 -5.258 7.063 1.00 41.25 125 ARG A O 1
ATOM 995 N N . LEU A 1 126 ? 13.534 -3.727 8.628 1.00 43.53 126 LEU A N 1
ATOM 996 C CA . LEU A 1 126 ? 13.293 -2.570 7.758 1.00 43.53 126 LEU A CA 1
ATOM 997 C C . LEU A 1 126 ? 14.513 -2.245 6.876 1.00 43.53 126 LEU A C 1
ATOM 999 O O . LEU A 1 126 ? 14.357 -1.734 5.771 1.00 43.53 126 LEU A O 1
ATOM 1003 N N . GLY A 1 127 ? 15.719 -2.646 7.297 1.00 40.75 127 GLY A N 1
ATOM 1004 C CA . GLY A 1 127 ? 16.968 -2.354 6.587 1.00 40.75 127 GLY A CA 1
ATOM 1005 C C . GLY A 1 127 ? 17.112 -2.965 5.184 1.00 40.75 127 GLY A C 1
ATOM 1006 O O . GLY A 1 127 ? 17.967 -2.521 4.419 1.00 40.75 127 GLY A O 1
ATOM 1007 N N . ILE A 1 128 ? 16.295 -3.955 4.793 1.00 47.28 128 ILE A N 1
ATOM 1008 C CA . ILE A 1 128 ? 16.297 -4.462 3.402 1.00 47.28 128 ILE A CA 1
ATOM 1009 C C . ILE A 1 128 ? 15.513 -3.522 2.469 1.00 47.28 128 ILE A C 1
ATOM 1011 O O . ILE A 1 128 ? 15.846 -3.408 1.288 1.00 47.28 128 ILE A O 1
ATOM 1015 N N . CYS A 1 129 ? 14.505 -2.820 2.989 1.00 45.62 129 CYS A N 1
ATOM 1016 C CA . CYS A 1 129 ? 13.690 -1.887 2.208 1.00 45.62 129 CYS A CA 1
ATOM 1017 C C . CYS A 1 129 ? 14.344 -0.505 2.124 1.00 45.62 129 CYS A C 1
ATOM 1019 O O . CYS A 1 129 ? 14.361 0.095 1.053 1.00 45.62 129 CYS A O 1
ATOM 1021 N N . GLU A 1 130 ? 14.978 -0.059 3.209 1.00 50.00 130 GLU A N 1
ATOM 1022 C CA . GLU A 1 130 ? 15.667 1.236 3.298 1.00 50.00 130 GLU A CA 1
ATOM 1023 C C . GLU A 1 130 ? 16.779 1.373 2.239 1.00 50.00 130 GLU A C 1
ATOM 1025 O O . GLU A 1 130 ? 16.826 2.339 1.480 1.00 50.00 130 GLU A O 1
ATOM 1030 N N . ASN A 1 131 ? 17.605 0.331 2.072 1.00 49.75 131 ASN A N 1
ATOM 1031 C CA . ASN A 1 131 ? 18.652 0.298 1.042 1.00 49.75 131 ASN A CA 1
ATOM 1032 C C . ASN A 1 131 ? 18.097 0.290 -0.391 1.00 49.75 131 ASN A C 1
ATOM 1034 O O . ASN A 1 131 ? 18.750 0.758 -1.325 1.00 49.75 131 ASN A O 1
ATOM 1038 N N . ARG A 1 132 ? 16.897 -0.264 -0.585 1.00 56.16 132 ARG A N 1
ATOM 1039 C CA . ARG A 1 132 ? 16.264 -0.350 -1.904 1.00 56.16 132 ARG A CA 1
ATOM 1040 C C . ARG A 1 132 ? 15.656 0.995 -2.310 1.00 56.16 132 ARG A C 1
ATOM 1042 O O . ARG A 1 132 ? 15.767 1.374 -3.474 1.00 56.16 132 ARG A O 1
ATOM 1049 N N . PHE A 1 133 ? 15.121 1.735 -1.341 1.00 56.12 133 PHE A N 1
ATOM 1050 C CA . PHE A 1 133 ? 14.632 3.101 -1.518 1.00 56.12 133 PHE A CA 1
ATOM 1051 C C . PHE A 1 133 ? 15.741 4.068 -1.934 1.00 56.12 133 PHE A C 1
ATOM 1053 O O . PHE A 1 133 ? 15.621 4.740 -2.958 1.00 56.12 133 PHE A O 1
ATOM 1060 N N . ILE A 1 134 ? 16.869 4.051 -1.219 1.00 59.81 134 ILE A N 1
ATOM 1061 C CA . ILE A 1 134 ? 18.039 4.887 -1.541 1.00 59.81 134 ILE A CA 1
ATOM 1062 C C . ILE A 1 134 ? 18.533 4.621 -2.973 1.00 59.81 134 ILE A C 1
ATOM 1064 O O . ILE A 1 134 ? 18.901 5.544 -3.707 1.00 59.81 134 ILE A O 1
ATOM 1068 N N . ARG A 1 135 ? 18.498 3.353 -3.405 1.00 61.22 135 ARG A N 1
ATOM 1069 C CA . ARG A 1 135 ? 18.919 2.952 -4.752 1.00 61.22 135 ARG A CA 1
ATOM 1070 C C . ARG A 1 135 ? 17.995 3.489 -5.849 1.00 61.22 135 ARG A C 1
ATOM 1072 O O . ARG A 1 135 ? 18.493 3.874 -6.905 1.00 61.22 135 ARG A O 1
ATOM 1079 N N . ARG A 1 136 ? 16.677 3.536 -5.612 1.00 63.38 136 ARG A N 1
ATOM 1080 C CA . ARG A 1 136 ? 15.698 4.078 -6.573 1.00 63.38 136 ARG A CA 1
ATOM 1081 C C . ARG A 1 136 ? 15.839 5.590 -6.722 1.00 63.38 136 ARG A C 1
ATOM 1083 O O . ARG A 1 136 ? 15.871 6.083 -7.845 1.00 63.38 136 ARG A O 1
ATOM 1090 N N . GLU A 1 137 ? 16.001 6.300 -5.608 1.00 62.06 137 GLU A N 1
ATOM 1091 C CA . GLU A 1 137 ? 16.175 7.757 -5.617 1.00 62.06 137 GLU A CA 1
ATOM 1092 C C . GLU A 1 137 ? 17.449 8.162 -6.377 1.00 62.06 137 GLU A C 1
ATOM 1094 O O . GLU A 1 137 ? 17.438 9.083 -7.192 1.00 62.06 137 GLU A O 1
ATOM 1099 N N . SER A 1 138 ? 18.528 7.389 -6.214 1.00 64.81 138 SER A N 1
ATOM 1100 C CA . SER A 1 138 ? 19.776 7.583 -6.966 1.00 64.81 138 SER A CA 1
ATOM 1101 C C . SER A 1 138 ? 19.606 7.345 -8.475 1.00 64.81 138 SER A C 1
ATOM 1103 O O . SER A 1 138 ? 20.098 8.133 -9.281 1.00 64.81 138 SER A O 1
ATOM 1105 N N . ALA A 1 139 ? 18.871 6.300 -8.880 1.00 67.19 139 ALA A N 1
ATOM 1106 C CA . ALA A 1 139 ? 18.587 6.031 -10.295 1.00 67.19 139 ALA A CA 1
ATOM 1107 C C . ALA A 1 139 ? 17.754 7.152 -10.943 1.00 67.19 139 ALA A C 1
ATOM 1109 O O . ALA A 1 139 ? 17.953 7.495 -12.111 1.00 67.19 139 ALA A O 1
ATOM 1110 N N . ARG A 1 140 ? 16.846 7.762 -10.173 1.00 66.19 140 ARG A N 1
ATOM 1111 C CA . ARG A 1 140 ? 16.025 8.886 -10.625 1.00 66.19 140 ARG A CA 1
ATOM 1112 C C . ARG A 1 140 ? 16.854 10.152 -10.835 1.00 66.19 140 ARG A C 1
ATOM 1114 O O . ARG A 1 140 ? 16.736 10.783 -11.884 1.00 66.19 140 ARG A O 1
ATOM 1121 N N . GLN A 1 141 ? 17.738 10.475 -9.889 1.00 68.00 141 GLN A N 1
ATOM 1122 C CA . GLN A 1 141 ? 18.653 11.614 -10.013 1.00 68.00 141 GLN A CA 1
ATOM 1123 C C . GLN A 1 141 ? 19.586 11.475 -11.226 1.00 68.00 141 GLN A C 1
ATOM 1125 O O . GLN A 1 141 ? 19.851 12.461 -11.913 1.00 68.00 141 GLN A O 1
ATOM 1130 N N . GLU A 1 142 ? 20.039 10.259 -11.552 1.00 67.81 142 GLU A N 1
ATOM 1131 C CA . GLU A 1 142 ? 20.854 10.027 -12.751 1.00 67.81 142 GLU A CA 1
ATOM 1132 C C . GLU A 1 142 ? 20.064 10.278 -14.054 1.00 67.81 142 GLU A C 1
ATOM 1134 O O . GLU A 1 142 ? 20.574 10.898 -14.992 1.00 67.81 142 GLU A O 1
ATOM 1139 N N . LEU A 1 143 ? 18.797 9.855 -14.110 1.00 61.97 143 LEU A N 1
ATOM 1140 C CA . LEU A 1 143 ? 17.893 10.084 -15.247 1.00 61.97 143 LEU A CA 1
ATOM 1141 C C . LEU A 1 143 ? 17.537 11.568 -15.437 1.00 61.97 143 LEU A C 1
ATOM 1143 O O . LEU A 1 143 ? 17.530 12.070 -16.569 1.00 61.97 143 LEU A O 1
ATOM 1147 N N . GLU A 1 144 ? 17.283 12.288 -14.345 1.00 64.00 144 GLU A N 1
ATOM 1148 C CA . GLU A 1 144 ? 17.028 13.733 -14.368 1.00 64.00 144 GLU A CA 1
ATOM 1149 C C . GLU A 1 144 ? 18.295 14.516 -14.769 1.00 64.00 144 GLU A C 1
ATOM 1151 O O . GLU A 1 144 ? 18.233 15.399 -15.631 1.00 64.00 144 GLU A O 1
ATOM 1156 N N . GLY A 1 145 ? 19.471 14.134 -14.255 1.00 64.19 145 GLY A N 1
ATOM 1157 C CA . GLY A 1 145 ? 20.760 14.729 -14.629 1.00 64.19 145 GLY A CA 1
ATOM 1158 C C . GLY A 1 145 ? 21.136 14.516 -16.104 1.00 64.19 145 GLY A C 1
ATOM 1159 O O . GLY A 1 145 ? 21.640 15.431 -16.768 1.00 64.19 145 GLY A O 1
ATOM 1160 N N . ARG A 1 146 ? 20.835 13.338 -16.668 1.00 59.47 146 ARG A N 1
ATOM 1161 C CA . ARG A 1 146 ? 21.002 13.065 -18.110 1.00 59.47 146 ARG A CA 1
ATOM 1162 C C . ARG A 1 146 ? 20.043 13.886 -18.974 1.00 59.47 146 ARG A C 1
ATOM 1164 O O . ARG A 1 146 ? 20.429 14.377 -20.033 1.00 59.47 146 ARG A O 1
ATOM 1171 N N . SER A 1 147 ? 18.813 14.097 -18.514 1.00 57.47 147 SER A N 1
ATOM 1172 C CA . SER A 1 147 ? 17.832 14.913 -19.241 1.00 57.47 147 SER A CA 1
ATOM 1173 C C . SER A 1 147 ? 18.219 16.400 -19.256 1.00 57.47 147 SER A C 1
ATOM 1175 O O . SER A 1 147 ? 18.111 17.061 -20.291 1.00 57.47 147 SER A O 1
ATOM 1177 N N . ALA A 1 148 ? 18.766 16.915 -18.150 1.00 58.88 148 ALA A N 1
ATOM 1178 C CA . ALA A 1 148 ? 19.263 18.289 -18.057 1.00 58.88 148 ALA A CA 1
ATOM 1179 C C . ALA A 1 148 ? 20.497 18.551 -18.948 1.00 58.88 148 ALA A C 1
ATOM 1181 O O . ALA A 1 148 ? 20.623 19.618 -19.555 1.00 58.88 148 ALA A O 1
ATOM 1182 N N . SER A 1 149 ? 21.396 17.571 -19.078 1.00 58.00 149 SER A N 1
ATOM 1183 C CA . SER A 1 149 ? 22.595 17.679 -19.925 1.00 58.00 149 SER A CA 1
ATOM 1184 C C . SER A 1 149 ? 22.281 17.592 -21.426 1.00 58.00 149 SER A C 1
ATOM 1186 O O . SER A 1 149 ? 22.878 18.327 -22.215 1.00 58.00 149 SER A O 1
ATOM 1188 N N . ILE A 1 150 ? 21.280 16.798 -21.824 1.00 56.38 150 ILE A N 1
ATOM 1189 C CA . ILE A 1 150 ? 20.766 16.770 -23.206 1.00 56.38 150 ILE A CA 1
ATOM 1190 C C . ILE A 1 150 ? 20.089 18.103 -23.581 1.00 56.38 150 ILE A C 1
ATOM 1192 O O . ILE A 1 150 ? 20.268 18.593 -24.699 1.00 56.38 150 ILE A O 1
ATOM 1196 N N . GLY A 1 151 ? 19.363 18.732 -22.650 1.00 51.44 151 GLY A N 1
ATOM 1197 C CA . GLY A 1 151 ? 18.760 20.055 -22.858 1.00 51.44 151 GLY A CA 1
ATOM 1198 C C . GLY A 1 151 ? 19.792 21.163 -23.106 1.00 51.44 151 GLY A C 1
ATOM 1199 O O . GLY A 1 151 ? 19.602 21.993 -23.996 1.00 51.44 151 GLY A O 1
ATOM 1200 N N . ARG A 1 152 ? 20.925 21.137 -22.388 1.00 52.88 152 ARG A N 1
ATOM 1201 C CA . ARG A 1 152 ? 22.020 22.113 -22.558 1.00 52.88 152 ARG A CA 1
ATOM 1202 C C . ARG A 1 152 ? 22.711 22.002 -23.917 1.00 52.88 152 ARG A C 1
ATOM 1204 O O . ARG A 1 152 ? 22.875 23.013 -24.592 1.00 52.88 152 ARG A O 1
ATOM 1211 N N . GLN A 1 153 ? 23.018 20.785 -24.373 1.00 51.25 153 GLN A N 1
ATOM 1212 C CA . GLN A 1 153 ? 23.671 20.592 -25.677 1.00 51.25 153 GLN A CA 1
ATOM 1213 C C . GLN A 1 153 ? 22.805 21.035 -26.865 1.00 51.25 153 GLN A C 1
ATOM 1215 O O . GLN A 1 153 ? 23.329 21.442 -27.902 1.00 51.25 153 GLN A O 1
ATOM 1220 N N . ARG A 1 154 ? 21.473 20.990 -26.730 1.00 52.22 154 ARG A N 1
ATOM 1221 C CA . ARG A 1 154 ? 20.558 21.476 -27.772 1.00 52.22 154 ARG A CA 1
ATOM 1222 C C . ARG A 1 154 ? 20.527 23.005 -27.858 1.00 52.22 154 ARG A C 1
ATOM 1224 O O . ARG A 1 154 ? 20.405 23.531 -28.961 1.00 52.22 154 ARG A O 1
ATOM 1231 N N . SER A 1 155 ? 20.678 23.698 -26.728 1.00 55.81 155 SER A N 1
ATOM 1232 C CA . SER A 1 155 ? 20.703 25.165 -26.672 1.00 55.81 155 SER A CA 1
ATOM 1233 C C . SER A 1 155 ? 21.986 25.744 -27.278 1.00 55.81 155 SER A C 1
ATOM 1235 O O . SER A 1 155 ? 21.924 26.711 -28.036 1.00 55.81 155 SER A O 1
ATOM 1237 N N . ASP A 1 156 ? 23.135 25.110 -27.033 1.00 55.03 156 ASP A N 1
ATOM 1238 C CA . ASP A 1 156 ? 24.424 25.576 -27.569 1.00 55.03 156 ASP A CA 1
ATOM 1239 C C . ASP A 1 156 ? 24.529 25.367 -29.090 1.00 55.03 156 ASP A C 1
ATOM 1241 O O . ASP A 1 156 ? 25.113 26.181 -29.807 1.00 55.03 156 ASP A O 1
ATOM 1245 N N . LYS A 1 157 ? 23.893 24.311 -29.618 1.00 55.59 157 LYS A N 1
ATOM 1246 C CA . LYS A 1 157 ? 23.856 24.050 -31.064 1.00 55.59 157 LYS A CA 1
ATOM 1247 C C . LYS A 1 157 ? 22.978 25.052 -31.827 1.00 55.59 157 LYS A C 1
ATOM 1249 O O . LYS A 1 157 ? 23.301 25.375 -32.965 1.00 55.59 157 LYS A O 1
ATOM 1254 N N . LEU A 1 158 ? 21.912 25.563 -31.203 1.00 54.62 158 LEU A N 1
ATOM 1255 C CA . LEU A 1 158 ? 21.030 26.588 -31.781 1.00 54.62 158 LEU A CA 1
ATOM 1256 C C . LEU A 1 158 ? 21.705 27.971 -31.844 1.00 54.62 158 LEU A C 1
ATOM 1258 O O . LEU A 1 158 ? 21.597 28.653 -32.863 1.00 54.62 158 LEU A O 1
ATOM 1262 N N . MET A 1 159 ? 22.486 28.332 -30.820 1.00 58.28 159 MET A N 1
ATOM 1263 C CA . MET A 1 159 ? 23.265 29.582 -30.782 1.00 58.28 159 MET A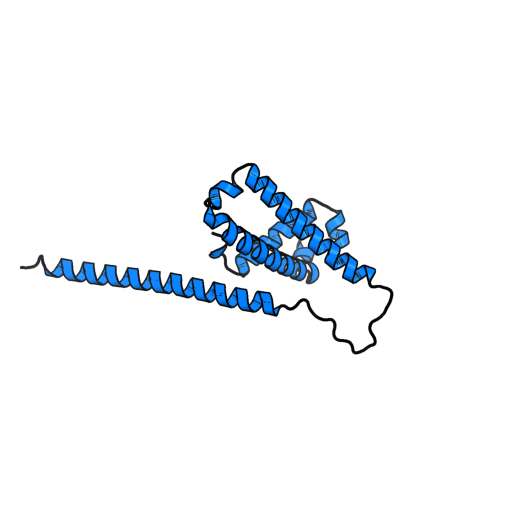 CA 1
ATOM 1264 C C . MET A 1 159 ? 24.371 29.643 -31.852 1.00 58.28 159 MET A C 1
ATOM 1266 O O . MET A 1 159 ? 24.688 30.714 -32.374 1.00 58.28 159 MET A O 1
ATOM 1270 N N . LEU A 1 160 ? 24.969 28.499 -32.202 1.00 55.84 160 LEU A N 1
ATOM 1271 C CA . LEU A 1 160 ? 26.005 28.427 -33.240 1.00 55.84 160 LEU A CA 1
ATOM 1272 C C . LEU A 1 160 ? 25.432 28.547 -34.660 1.00 55.84 160 LEU A C 1
ATOM 1274 O O . LEU A 1 160 ? 26.093 29.098 -35.538 1.00 55.84 160 LEU A O 1
ATOM 1278 N N . THR A 1 161 ? 24.199 28.092 -34.893 1.00 54.16 161 THR A N 1
ATOM 1279 C CA . THR A 1 161 ? 23.556 28.197 -36.212 1.00 54.16 161 THR A CA 1
ATOM 1280 C C . THR A 1 161 ? 23.038 29.599 -36.545 1.00 54.16 161 THR A C 1
ATOM 1282 O O . THR A 1 161 ? 22.982 29.944 -37.721 1.00 54.16 161 THR A O 1
ATOM 1285 N N . GLU A 1 162 ? 22.723 30.444 -35.556 1.00 54.34 162 GLU A N 1
ATOM 1286 C CA . GLU A 1 162 ? 22.283 31.829 -35.815 1.00 54.34 162 GLU A CA 1
ATOM 1287 C C . GLU A 1 162 ? 23.421 32.785 -36.208 1.00 54.34 162 GLU A C 1
ATOM 1289 O O . GLU A 1 162 ? 23.173 33.795 -36.867 1.00 54.34 162 GLU A O 1
ATOM 1294 N N . ASN A 1 163 ? 24.676 32.467 -35.873 1.00 52.44 163 ASN A N 1
ATOM 1295 C CA . ASN A 1 163 ? 25.825 33.306 -36.235 1.00 52.44 163 ASN A CA 1
ATOM 1296 C C . ASN A 1 163 ? 26.394 33.024 -37.636 1.00 52.44 163 ASN A C 1
ATOM 1298 O O . ASN A 1 163 ? 27.141 33.844 -38.160 1.00 52.44 163 ASN A O 1
ATOM 1302 N N . LEU A 1 164 ? 26.019 31.909 -38.270 1.00 54.28 164 LEU A N 1
ATOM 1303 C CA . LEU A 1 164 ? 26.479 31.547 -39.618 1.00 54.28 164 LEU A CA 1
ATOM 1304 C C . LEU A 1 164 ? 25.625 32.136 -40.755 1.00 54.28 164 LEU A C 1
ATOM 1306 O O . LEU A 1 164 ? 26.038 32.065 -41.904 1.00 54.28 164 LEU A O 1
ATOM 1310 N N . ASN A 1 165 ? 24.483 32.761 -40.447 1.00 51.28 165 ASN A N 1
ATOM 1311 C CA . ASN A 1 165 ? 23.597 33.411 -41.429 1.00 51.28 165 ASN A CA 1
ATOM 1312 C C . ASN A 1 165 ? 23.762 34.945 -41.495 1.00 51.28 165 ASN A C 1
ATOM 1314 O O . ASN A 1 165 ? 22.897 35.638 -42.028 1.00 51.28 165 ASN A O 1
ATOM 1318 N N . LYS A 1 166 ? 24.836 35.495 -40.915 1.00 53.47 166 LYS A N 1
ATOM 1319 C CA . LYS A 1 166 ? 25.136 36.942 -40.913 1.00 53.47 166 LYS A CA 1
ATOM 1320 C C . LYS A 1 166 ? 26.424 37.315 -41.663 1.00 53.47 166 LYS A C 1
ATOM 1322 O O . LYS A 1 166 ? 26.898 38.439 -41.510 1.00 53.47 166 LYS A O 1
ATOM 1327 N N . ILE A 1 167 ? 26.967 36.400 -42.464 1.00 52.47 167 ILE A N 1
ATOM 1328 C CA . ILE A 1 167 ? 28.051 36.651 -43.429 1.00 52.47 167 ILE A CA 1
ATOM 1329 C C . ILE A 1 167 ? 27.480 36.400 -44.820 1.00 52.47 167 ILE A C 1
ATOM 1331 O O . ILE A 1 167 ? 27.735 37.240 -45.708 1.00 52.47 167 ILE A O 1
#

Sequence (167 aa):
MWELSTENEITDCAKNIMSHLLRSNAQMYQFFDLLGLSDRDILLSSTFNRQSANFAIVLDFVLTNLNNEAQKDNPPKEVFQNAEGHDLWKIMINFIIIQMRLGYERAMGGGGQNPPPGTPIPSPRLGICENRFIRRESARQELEGRSASIGRQRSDKLMLTENLNKI

Radius of gyration: 23.25 Å; chains: 1; bounding box: 46×57×74 Å

Organism: Meloidogyne hapla (NCBI:txid6305)

pLDDT: mean 70.28, std 16.27, range [40.75, 97.12]